Protein AF-A0A7C9AET0-F1 (afdb_monomer)

Foldseek 3Di:
DDLVPLVVLVVVVPPVVLVVLPPDPDPVSPVCSVPPVPDCVVVVVNVVLPQFFDNPQDCDPQAVSNVLSVLCGTPPPPDPVSVVVNVVVVVVVVVVVVVQVVCCVVVVQVPWDFGADPPPGTDTDGDPVSDDPDDDPVDPPDDDDDD

Mean predicted aligned error: 7.96 Å

InterPro domains:
  IPR007861 DNA mismatch repair protein MutS, clamp [PF05190] (77-142)
  IPR036187 DNA mismatch repair protein MutS, core domain superfamily [SSF48334] (18-143)

pLDDT: mean 85.9, std 15.87, range [36.84, 98.56]

Solvent-accessible surface area (backbone atoms only — not comparable to full-atom values): 9046 Å² total; per-residue (Å²): 131,67,79,65,57,63,63,48,57,63,66,63,68,53,67,66,54,53,66,68,39,70,77,44,84,49,68,69,50,39,49,48,34,58,69,55,58,69,36,61,64,59,57,54,52,51,51,57,46,61,74,42,38,39,85,86,49,59,94,48,87,54,58,60,58,30,50,50,34,58,74,54,29,50,41,88,85,77,44,69,66,59,52,53,51,49,49,53,52,52,55,52,51,52,50,54,54,50,50,52,53,50,47,22,61,81,66,65,29,83,72,57,39,77,54,60,42,93,90,73,45,70,47,84,45,68,58,69,91,66,57,77,80,78,79,63,85,88,64,70,90,82,74,89,78,87,129

Sequence (147 aa):
MSSSFLVSLRSCENFQKKRVMKDAKSFLLRNIYKSICQNDKYALIRQRILQVIDEDVVHARVPFIARTQQCFAVKAGIDGLLDVARRTFCDTSEAIHKLANKYREDFKLPNLKLPFNNRRGFYFSIPQKDIQGKLPSKFIQVVHRNF

Nearest PDB structures (foldseek):
  7ai6-assembly1_B  TM=5.753E-01  e=5.007E-03  Escherichia coli K-12
  1ng9-assembly1_A  TM=5.263E-01  e=3.410E-03  Escherichia coli
  1wb9-assembly1_A  TM=5.428E-01  e=8.357E-03  Escherichia coli
  7ai6-assembly1_A  TM=5.434E-01  e=7.839E-03  Escherichia coli K-12
  7ai7-assembly1_A  TM=5.561E-01  e=1.151E-02  Escherichia coli K-12

Organism: Opuntia streptacantha (NCBI:txid393608)

Secondary structure (DSSP, 8-state):
--THHHHHHHHTTTHHHHHHHTT---HHHHHHIIIIIT-THHHHHHHHHHHHB-TT----SSHHHHHHHHHTSBPTTS-HHHHHHHHHHHHHHHHHHHHHHHHHHHTT-TT-B--EETTTEE--B--GGG--SSPPTT--S------

Radius of gyration: 24.5 Å; Cα contacts (8 Å, |Δi|>4): 92; chains: 1; bounding box: 60×31×62 Å

Structure (mmCIF, N/CA/C/O backbone):
data_AF-A0A7C9AET0-F1
#
_entry.id   AF-A0A7C9AET0-F1
#
loop_
_atom_site.group_PDB
_atom_site.id
_atom_site.type_symbol
_atom_site.label_atom_id
_atom_site.label_alt_id
_atom_site.label_comp_id
_atom_site.label_asym_id
_atom_site.label_entity_id
_atom_site.label_seq_id
_atom_site.pdbx_PDB_ins_code
_atom_site.Cartn_x
_atom_site.Cartn_y
_atom_site.Cartn_z
_atom_site.occupancy
_atom_site.B_iso_or_equiv
_atom_site.auth_seq_id
_atom_site.auth_comp_id
_atom_site.auth_asym_id
_atom_site.auth_atom_id
_atom_site.pdbx_PDB_model_num
ATOM 1 N N . MET A 1 1 ? 13.431 -5.421 -2.360 1.00 45.94 1 MET A N 1
ATOM 2 C CA . MET A 1 1 ? 14.139 -4.396 -3.160 1.00 45.94 1 MET A CA 1
ATOM 3 C C . MET A 1 1 ? 14.501 -3.232 -2.251 1.00 45.94 1 MET A C 1
ATOM 5 O O . MET A 1 1 ? 13.617 -2.709 -1.587 1.00 45.94 1 MET A O 1
ATOM 9 N N . SER A 1 2 ? 15.786 -2.879 -2.148 1.00 36.84 2 SER A N 1
ATOM 10 C CA . SER A 1 2 ? 16.214 -1.726 -1.342 1.00 36.84 2 SER A CA 1
ATOM 11 C C . SER A 1 2 ? 15.622 -0.433 -1.911 1.00 36.84 2 SER A C 1
ATOM 13 O O . SER A 1 2 ? 15.597 -0.242 -3.126 1.00 36.84 2 SER A O 1
ATOM 15 N N . SER A 1 3 ? 15.175 0.459 -1.026 1.00 42.03 3 SER A N 1
ATOM 16 C CA . SER A 1 3 ? 14.581 1.763 -1.345 1.00 42.03 3 SER A CA 1
ATOM 17 C C . SER A 1 3 ? 15.468 2.668 -2.217 1.00 42.03 3 SER A C 1
ATOM 19 O O . SER A 1 3 ? 14.975 3.647 -2.775 1.00 42.03 3 SER A O 1
ATOM 21 N N . SER A 1 4 ? 16.755 2.349 -2.352 1.00 48.81 4 SER A N 1
ATOM 22 C CA . SER A 1 4 ? 17.704 3.060 -3.210 1.00 48.81 4 SER A CA 1
ATOM 23 C C . SER A 1 4 ? 17.491 2.794 -4.707 1.00 48.81 4 SER A C 1
ATOM 25 O O . SER A 1 4 ? 17.875 3.623 -5.526 1.00 48.81 4 SER A O 1
ATOM 27 N N . PHE A 1 5 ? 16.872 1.668 -5.088 1.00 48.47 5 PHE A N 1
ATOM 28 C CA . PHE A 1 5 ? 16.757 1.263 -6.498 1.00 48.47 5 PHE A CA 1
ATOM 29 C C . PHE A 1 5 ? 15.776 2.131 -7.304 1.00 48.47 5 PHE A C 1
ATOM 31 O O . PHE A 1 5 ? 16.086 2.514 -8.428 1.00 48.47 5 PHE A O 1
ATOM 38 N N . LEU A 1 6 ? 14.622 2.489 -6.729 1.00 44.75 6 LEU A N 1
ATOM 39 C CA . LEU A 1 6 ? 13.590 3.268 -7.433 1.00 44.75 6 LEU A CA 1
ATOM 40 C C . LEU A 1 6 ? 13.955 4.754 -7.559 1.00 44.75 6 LEU A C 1
ATOM 42 O O . LEU A 1 6 ? 13.779 5.348 -8.618 1.00 44.75 6 LEU A O 1
ATOM 46 N N . VAL A 1 7 ? 14.573 5.336 -6.525 1.00 48.66 7 VAL A N 1
ATOM 47 C CA . VAL A 1 7 ? 15.109 6.711 -6.583 1.00 48.66 7 VAL A CA 1
ATOM 48 C C . VAL A 1 7 ? 16.237 6.821 -7.620 1.00 48.66 7 VAL A C 1
ATOM 50 O O . VAL A 1 7 ? 16.358 7.834 -8.308 1.00 48.66 7 VAL A O 1
ATOM 53 N N . SER A 1 8 ? 17.042 5.765 -7.787 1.00 49.12 8 SER A N 1
ATOM 54 C CA . SER A 1 8 ? 18.141 5.748 -8.759 1.00 49.12 8 SER A CA 1
ATOM 55 C C . SER A 1 8 ? 17.655 5.737 -10.217 1.00 49.12 8 SER A C 1
ATOM 57 O O . SER A 1 8 ? 18.300 6.337 -11.076 1.00 49.12 8 SER A O 1
ATOM 59 N N . LEU A 1 9 ? 16.484 5.155 -10.499 1.00 47.03 9 LEU A N 1
ATOM 60 C CA . LEU A 1 9 ? 15.941 5.072 -11.860 1.00 47.03 9 LEU A CA 1
ATOM 61 C C . LEU A 1 9 ? 15.524 6.426 -12.439 1.00 47.03 9 LEU A C 1
ATOM 63 O O . LEU A 1 9 ? 15.770 6.674 -13.620 1.00 47.03 9 LEU A O 1
ATOM 67 N N . ARG A 1 10 ? 14.997 7.339 -11.613 1.00 48.66 10 ARG A N 1
ATOM 68 C CA . ARG A 1 10 ? 14.743 8.728 -12.038 1.00 48.66 10 ARG A CA 1
ATOM 69 C C . ARG A 1 10 ? 16.041 9.512 -12.257 1.00 48.66 10 ARG A C 1
ATOM 71 O O . ARG A 1 10 ? 16.131 10.316 -13.173 1.00 48.66 10 ARG A O 1
ATOM 78 N N . SER A 1 11 ? 17.117 9.212 -11.523 1.00 46.12 11 SER A N 1
ATOM 79 C CA . SER A 1 11 ? 18.437 9.822 -11.782 1.00 46.12 11 SER A CA 1
ATOM 80 C C . SER A 1 11 ? 19.033 9.450 -13.158 1.00 46.12 11 SER A C 1
ATOM 82 O O . SER A 1 11 ? 19.897 10.165 -13.682 1.00 46.12 11 SER A O 1
ATOM 84 N N . CYS A 1 12 ? 18.543 8.376 -13.791 1.00 44.31 12 CYS A N 1
ATOM 85 C CA . CYS A 1 12 ? 18.862 8.017 -15.176 1.00 44.31 12 CYS A CA 1
ATOM 86 C C . CYS A 1 12 ? 18.122 8.856 -16.238 1.00 44.31 12 CYS A C 1
ATOM 88 O O . CYS A 1 12 ? 18.388 8.666 -17.425 1.00 44.31 12 CYS A O 1
ATOM 90 N N . GLU A 1 13 ? 17.274 9.824 -15.869 1.00 48.44 13 GLU A N 1
ATOM 91 C CA . GLU A 1 13 ? 16.668 10.798 -16.803 1.00 48.44 13 GLU A CA 1
ATOM 92 C C . GLU A 1 13 ? 17.689 11.743 -17.464 1.00 48.44 13 GLU A C 1
ATOM 94 O O . GLU A 1 13 ? 17.359 12.520 -18.358 1.00 48.44 13 GLU A O 1
ATOM 99 N N . ASN A 1 14 ? 18.973 11.624 -17.124 1.00 47.84 14 ASN A N 1
ATOM 1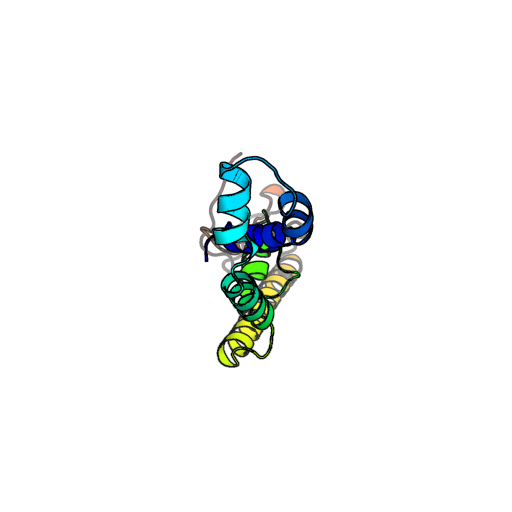00 C CA . ASN A 1 14 ? 20.063 12.399 -17.708 1.00 47.84 14 ASN A CA 1
ATOM 101 C C . ASN A 1 14 ? 20.443 11.979 -19.146 1.00 47.84 14 ASN A C 1
ATOM 103 O O . ASN A 1 14 ? 21.625 11.906 -19.490 1.00 47.84 14 ASN A O 1
ATOM 107 N N . PHE A 1 15 ? 19.470 11.784 -20.039 1.00 49.25 15 PHE A N 1
ATOM 108 C CA . PHE A 1 15 ? 19.726 11.713 -21.484 1.00 49.25 15 PHE A CA 1
ATOM 109 C C . PHE A 1 15 ? 20.291 13.044 -22.028 1.00 49.25 15 PHE A C 1
ATOM 111 O O . PHE A 1 15 ? 20.940 13.067 -23.074 1.00 49.25 15 PHE A O 1
ATOM 118 N N . GLN A 1 16 ? 20.164 14.143 -21.269 1.00 47.78 16 GLN A N 1
ATOM 119 C CA . GLN A 1 16 ? 20.879 15.398 -21.524 1.00 47.78 16 GLN A CA 1
ATOM 120 C C . GLN A 1 16 ? 22.412 15.286 -21.357 1.00 47.78 16 GLN A C 1
ATOM 122 O O . GLN A 1 16 ? 23.137 15.988 -22.062 1.00 47.78 16 GLN A O 1
ATOM 127 N N . LYS A 1 17 ? 22.950 14.363 -20.537 1.00 54.44 17 LYS A N 1
ATOM 128 C CA . LYS A 1 17 ? 24.416 14.199 -20.368 1.00 54.44 17 LYS A CA 1
ATOM 129 C C . LYS A 1 17 ? 25.115 13.621 -21.604 1.00 54.44 17 LYS A C 1
ATOM 131 O O . LYS A 1 17 ? 26.273 13.950 -21.848 1.00 54.44 17 LYS A O 1
ATOM 136 N N . LYS A 1 18 ? 24.411 12.817 -22.416 1.00 59.34 18 LYS A N 1
ATOM 137 C CA . LYS A 1 18 ? 24.929 12.244 -23.675 1.00 59.34 18 LYS A CA 1
ATOM 138 C C . LYS A 1 18 ? 25.385 13.331 -24.650 1.00 59.34 18 LYS A C 1
ATOM 140 O O . LYS A 1 18 ? 26.445 13.214 -25.252 1.00 59.34 18 LYS A O 1
ATOM 145 N N . ARG A 1 19 ? 24.583 14.389 -24.803 1.00 63.59 19 ARG A N 1
ATOM 146 C CA . ARG A 1 19 ? 24.854 15.478 -25.752 1.00 63.59 19 ARG A CA 1
ATOM 147 C C . ARG A 1 19 ? 26.017 16.360 -25.306 1.00 63.59 19 ARG A C 1
ATOM 149 O O . ARG A 1 19 ? 26.864 16.679 -26.126 1.00 63.59 19 ARG A O 1
ATOM 156 N N . VAL A 1 20 ? 26.097 16.679 -24.013 1.00 70.38 20 VAL A N 1
ATOM 157 C CA . VAL A 1 20 ? 27.131 17.576 -23.464 1.00 70.38 20 VAL A CA 1
ATOM 158 C C . VAL A 1 20 ? 28.533 16.957 -23.528 1.00 70.38 20 VAL A C 1
ATOM 160 O O . VAL A 1 20 ? 29.510 17.666 -23.738 1.00 70.38 20 VAL A O 1
ATOM 163 N N . MET A 1 21 ? 28.656 15.633 -23.379 1.00 71.38 21 MET A N 1
ATOM 164 C CA . MET A 1 21 ? 29.965 14.962 -23.369 1.00 71.38 21 MET A CA 1
ATOM 165 C C . MET A 1 21 ? 30.483 14.543 -24.751 1.00 71.38 21 MET A C 1
ATOM 167 O O . MET A 1 21 ? 31.636 14.125 -24.854 1.00 71.38 21 MET A O 1
ATOM 171 N N . LYS A 1 22 ? 29.670 14.657 -25.809 1.00 76.69 22 LYS A N 1
ATOM 172 C CA . LYS A 1 22 ? 30.045 14.226 -27.166 1.00 76.69 22 LYS A CA 1
ATOM 173 C C . LYS A 1 22 ? 31.250 15.002 -27.712 1.00 76.69 22 LYS A C 1
ATOM 175 O O . LYS A 1 22 ? 32.122 14.399 -28.333 1.00 76.69 22 LYS A O 1
ATOM 180 N N . ASP A 1 23 ? 31.323 16.296 -27.405 1.00 82.25 23 ASP A N 1
ATOM 181 C CA . ASP A 1 23 ? 32.351 17.212 -27.920 1.00 82.25 23 ASP A CA 1
ATOM 182 C C . ASP A 1 23 ? 33.476 17.483 -26.901 1.00 82.25 23 ASP A C 1
ATOM 184 O O . ASP A 1 23 ? 34.305 18.380 -27.075 1.00 82.25 23 ASP A O 1
ATOM 188 N N . ALA A 1 24 ? 33.529 16.706 -25.814 1.00 85.56 24 ALA A N 1
ATOM 189 C CA . ALA A 1 24 ? 34.557 16.861 -24.796 1.00 85.56 24 ALA A CA 1
ATOM 190 C C . ALA A 1 24 ? 35.951 16.543 -25.371 1.00 85.56 24 ALA A C 1
ATOM 192 O O . ALA A 1 24 ? 36.179 15.486 -25.959 1.00 85.56 24 ALA A O 1
ATOM 193 N N . LYS A 1 25 ? 36.918 17.442 -25.149 1.00 85.94 25 LYS A N 1
ATOM 194 C CA . LYS A 1 25 ? 38.313 17.259 -25.597 1.00 85.94 25 LYS A CA 1
ATOM 195 C C . LYS A 1 25 ? 39.153 16.412 -24.635 1.00 85.94 25 LYS A C 1
ATOM 197 O O . LYS A 1 25 ? 40.158 15.836 -25.042 1.00 85.94 25 LYS A O 1
ATOM 202 N N . SER A 1 26 ? 38.732 16.306 -23.372 1.00 92.19 26 SER A N 1
ATOM 203 C CA . SER A 1 26 ? 39.413 15.500 -22.353 1.00 92.19 26 SER A CA 1
ATOM 204 C C . SER A 1 26 ? 39.388 14.013 -22.711 1.00 92.19 26 SER A C 1
ATOM 206 O O . SER A 1 26 ? 38.328 13.445 -22.983 1.00 92.19 26 SER A O 1
ATOM 208 N N . PHE A 1 27 ? 40.556 13.371 -22.654 1.00 90.38 27 PHE A N 1
ATOM 209 C CA . PHE A 1 27 ? 40.711 11.934 -22.889 1.00 90.38 27 PHE A CA 1
ATOM 210 C C . PHE A 1 27 ? 39.801 11.098 -21.978 1.00 90.38 27 PHE A C 1
ATOM 212 O O . PHE A 1 27 ? 39.109 10.195 -22.449 1.00 90.38 27 PHE A O 1
ATOM 219 N N . LEU A 1 28 ? 39.742 11.445 -20.688 1.00 90.94 28 LEU A N 1
ATOM 220 C CA . LEU A 1 28 ? 38.912 10.747 -19.708 1.00 90.94 28 LEU A CA 1
ATOM 221 C C . LEU A 1 28 ? 37.423 10.820 -20.074 1.00 90.94 28 LEU A C 1
ATOM 223 O O . LEU A 1 28 ? 36.748 9.794 -20.127 1.00 90.94 28 LEU A O 1
ATOM 227 N N . LEU A 1 29 ? 36.918 12.018 -20.386 1.00 88.12 29 LEU A N 1
ATOM 228 C CA . LEU A 1 29 ? 35.503 12.217 -20.718 1.00 88.12 29 LEU A CA 1
ATOM 229 C C . LEU A 1 29 ? 35.114 11.540 -22.037 1.00 88.12 29 LEU A C 1
ATOM 231 O O . LEU A 1 29 ? 34.033 10.961 -22.125 1.00 88.12 29 LEU A O 1
ATOM 235 N N . ARG A 1 30 ? 36.004 11.531 -23.039 1.00 88.00 30 ARG A N 1
ATOM 236 C CA . ARG A 1 30 ? 35.782 10.789 -24.293 1.00 88.00 30 ARG A CA 1
ATOM 237 C C . ARG A 1 30 ? 35.658 9.289 -24.055 1.00 88.00 30 ARG A C 1
ATOM 239 O O . ARG A 1 30 ? 34.799 8.651 -24.662 1.00 88.00 30 ARG A O 1
ATOM 246 N N . ASN A 1 31 ? 36.495 8.728 -23.184 1.00 87.88 31 ASN A N 1
ATOM 247 C CA . ASN A 1 31 ? 36.418 7.310 -22.843 1.00 87.88 31 ASN A CA 1
ATOM 248 C C . ASN A 1 31 ? 35.127 6.981 -22.094 1.00 87.88 31 ASN A C 1
ATOM 250 O O . ASN A 1 31 ? 34.460 6.022 -22.468 1.00 87.88 31 ASN A O 1
ATOM 254 N N . ILE A 1 32 ? 34.724 7.807 -21.123 1.00 87.44 32 ILE A N 1
ATOM 255 C CA . ILE A 1 32 ? 33.436 7.668 -20.421 1.00 87.44 32 ILE A CA 1
ATOM 256 C C . ILE A 1 32 ? 32.261 7.742 -21.408 1.00 87.44 32 ILE A C 1
ATOM 258 O O . ILE A 1 32 ? 31.344 6.923 -21.348 1.00 87.44 32 ILE A O 1
ATOM 262 N N . TYR A 1 33 ? 32.291 8.686 -22.352 1.00 85.44 33 TYR A N 1
ATOM 263 C CA . TYR A 1 33 ? 31.253 8.808 -23.372 1.00 85.44 33 TYR A CA 1
ATOM 264 C C . TYR A 1 33 ? 31.158 7.549 -24.248 1.00 85.44 33 TYR A C 1
ATOM 266 O O . TYR A 1 33 ? 30.062 7.031 -24.461 1.00 85.44 33 TYR A O 1
ATOM 274 N N . LYS A 1 34 ? 32.291 7.016 -24.719 1.00 84.38 34 LYS A N 1
ATOM 275 C CA . LYS A 1 34 ? 32.315 5.804 -25.550 1.00 84.38 34 LYS A CA 1
ATOM 276 C C . LYS A 1 34 ? 31.885 4.549 -24.788 1.00 84.38 34 LYS A C 1
ATOM 278 O O . LYS A 1 34 ? 31.126 3.751 -25.327 1.00 84.38 34 LYS A O 1
ATOM 283 N N . SER A 1 35 ? 32.357 4.359 -23.555 1.00 84.50 35 SER A N 1
ATOM 284 C CA . SER A 1 35 ? 32.114 3.122 -22.799 1.00 84.50 35 SER A CA 1
ATOM 285 C C . SER A 1 35 ? 30.749 3.088 -22.106 1.00 84.50 35 SER A C 1
ATOM 287 O O . SER A 1 35 ? 30.140 2.021 -22.009 1.00 84.50 35 SER A O 1
ATOM 289 N N . ILE A 1 36 ? 30.250 4.241 -21.646 1.00 84.12 36 ILE A N 1
ATOM 290 C CA . ILE A 1 36 ? 29.000 4.339 -20.883 1.00 84.12 36 ILE A CA 1
ATOM 291 C C . ILE A 1 36 ? 27.899 4.962 -21.729 1.00 84.12 36 ILE A C 1
ATOM 293 O O . ILE A 1 36 ? 26.852 4.351 -21.927 1.00 84.12 36 ILE A O 1
ATOM 297 N N . CYS A 1 37 ? 28.111 6.178 -22.238 1.00 82.50 37 CYS A N 1
ATOM 298 C CA . CYS A 1 37 ? 27.040 6.897 -22.916 1.00 82.50 37 CYS A CA 1
ATOM 299 C C . CYS A 1 37 ? 26.631 6.181 -24.211 1.00 82.50 37 CYS A C 1
ATOM 301 O O . CYS A 1 37 ? 25.457 5.885 -24.377 1.00 82.50 37 CYS A O 1
ATOM 303 N N . GLN A 1 38 ? 27.548 5.826 -25.108 1.00 82.81 38 GLN A N 1
ATOM 304 C CA . GLN A 1 38 ? 27.202 5.168 -26.380 1.00 82.81 38 GLN A CA 1
ATOM 305 C C . GLN A 1 38 ? 26.742 3.707 -26.249 1.00 82.81 38 GLN A C 1
ATOM 307 O O . GLN A 1 38 ? 26.436 3.073 -27.251 1.00 82.81 38 GLN A O 1
ATOM 312 N N . ASN A 1 39 ? 26.671 3.162 -25.037 1.00 84.44 39 ASN A N 1
ATOM 313 C CA . ASN A 1 39 ? 26.275 1.781 -24.829 1.00 84.44 39 ASN A CA 1
ATOM 314 C C . ASN A 1 39 ? 24.743 1.640 -24.798 1.00 84.44 39 ASN A C 1
ATOM 316 O O . ASN A 1 39 ? 24.079 2.005 -23.823 1.00 84.44 39 ASN A O 1
ATOM 320 N N . ASP A 1 40 ? 24.181 1.060 -25.857 1.00 85.25 40 ASP A N 1
ATOM 321 C CA . ASP A 1 40 ? 22.733 0.877 -26.017 1.00 85.25 40 ASP A CA 1
ATOM 322 C C . ASP A 1 40 ? 22.119 -0.104 -25.008 1.00 85.25 40 ASP A C 1
ATOM 324 O O . ASP A 1 40 ? 20.911 -0.067 -24.759 1.00 85.25 40 ASP A O 1
ATOM 328 N N . LYS A 1 41 ? 22.939 -0.924 -24.333 1.00 86.69 41 LYS A N 1
ATOM 329 C CA . LYS A 1 41 ? 22.459 -1.837 -23.284 1.00 86.69 41 LYS A CA 1
ATOM 330 C C . LYS A 1 41 ? 21.744 -1.082 -22.165 1.00 86.69 41 LYS A C 1
ATOM 332 O O . LYS A 1 41 ? 20.757 -1.585 -21.641 1.00 86.69 41 LYS A O 1
ATOM 337 N N . TYR A 1 42 ? 22.179 0.133 -21.824 1.00 83.56 42 TYR A N 1
ATOM 338 C CA . TYR A 1 42 ? 21.512 0.936 -20.794 1.00 83.56 42 TYR A CA 1
ATOM 339 C C . TYR A 1 42 ? 20.122 1.411 -21.223 1.00 83.56 42 TYR A C 1
ATOM 341 O O . TYR A 1 42 ? 19.215 1.458 -20.392 1.00 83.56 42 TYR A O 1
ATOM 349 N N . ALA A 1 43 ? 19.929 1.717 -22.510 1.00 83.69 43 ALA A N 1
ATOM 350 C CA . ALA A 1 43 ? 18.612 2.057 -23.040 1.00 83.69 43 ALA A CA 1
ATOM 351 C C . ALA A 1 43 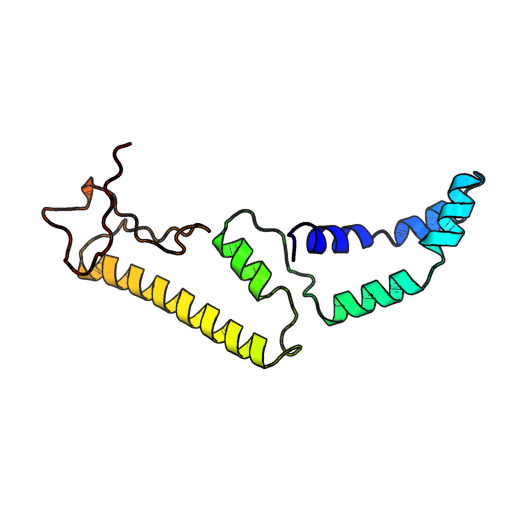? 17.668 0.847 -22.968 1.00 83.69 43 ALA A C 1
ATOM 353 O O . ALA A 1 43 ? 16.542 0.980 -22.491 1.00 83.69 43 ALA A O 1
ATOM 354 N N . LEU A 1 44 ? 18.157 -0.342 -23.337 1.00 88.88 44 LEU A N 1
ATOM 355 C CA . LEU A 1 44 ? 17.389 -1.585 -23.247 1.00 88.88 44 LEU A CA 1
ATOM 356 C C . LEU A 1 44 ? 17.043 -1.957 -21.795 1.00 88.88 44 LEU A C 1
ATOM 358 O O . LEU A 1 44 ? 15.906 -2.325 -21.507 1.00 88.88 44 LEU A O 1
ATOM 362 N N . ILE A 1 45 ? 18.000 -1.834 -20.868 1.00 88.25 45 ILE A N 1
ATOM 363 C CA . ILE A 1 45 ? 17.766 -2.059 -19.433 1.00 88.25 45 ILE A CA 1
ATOM 364 C C . ILE A 1 45 ? 16.695 -1.093 -18.922 1.00 88.25 45 ILE A C 1
ATOM 366 O O . ILE A 1 45 ? 15.746 -1.527 -18.274 1.00 88.25 45 ILE A O 1
ATOM 370 N N . ARG A 1 46 ? 16.798 0.201 -19.258 1.00 85.25 46 ARG A N 1
ATOM 371 C CA . ARG A 1 46 ? 15.793 1.202 -18.880 1.00 85.25 46 ARG A CA 1
ATOM 372 C C . ARG A 1 46 ? 14.413 0.832 -19.415 1.00 85.25 46 ARG A C 1
ATOM 374 O O . ARG A 1 46 ? 13.453 0.866 -18.656 1.00 85.25 46 ARG A O 1
ATOM 381 N N . GLN A 1 47 ? 14.314 0.457 -20.688 1.00 89.50 47 GLN A N 1
ATOM 382 C CA . GLN A 1 47 ? 13.047 0.064 -21.300 1.00 89.50 47 GLN A CA 1
ATOM 383 C C . GLN A 1 47 ? 12.414 -1.131 -20.577 1.00 89.50 47 GLN A C 1
ATOM 385 O O . GLN A 1 47 ? 11.237 -1.072 -20.237 1.00 89.50 47 GLN A O 1
ATOM 390 N N . ARG A 1 48 ? 13.192 -2.179 -20.279 1.00 91.88 48 ARG A N 1
ATOM 391 C CA . ARG A 1 48 ? 12.699 -3.347 -19.527 1.00 91.88 48 ARG A CA 1
ATOM 392 C C . ARG A 1 48 ? 12.205 -2.975 -18.135 1.00 91.88 48 ARG A C 1
ATOM 394 O O . ARG A 1 48 ? 11.196 -3.499 -17.682 1.00 91.88 48 ARG A O 1
ATOM 401 N N . ILE A 1 49 ? 12.900 -2.062 -17.462 1.00 90.12 49 ILE A N 1
ATOM 402 C CA . ILE A 1 49 ? 12.478 -1.592 -16.144 1.00 90.12 49 ILE A CA 1
ATOM 403 C C . ILE A 1 49 ? 11.165 -0.814 -16.246 1.00 90.12 49 ILE A C 1
ATOM 405 O O . ILE A 1 49 ? 10.252 -1.109 -15.489 1.00 90.12 49 ILE A O 1
ATOM 409 N N . LEU A 1 50 ? 11.026 0.106 -17.204 1.00 89.75 50 LEU A N 1
ATOM 410 C CA . LEU A 1 50 ? 9.796 0.889 -17.391 1.00 89.75 50 LEU A CA 1
ATOM 411 C C . LEU A 1 50 ? 8.597 0.055 -17.849 1.00 89.75 50 LEU A C 1
ATOM 413 O O . LEU A 1 50 ? 7.456 0.457 -17.644 1.00 89.75 50 LEU A O 1
ATOM 417 N N . GLN A 1 51 ? 8.823 -1.103 -18.465 1.00 93.50 51 GLN A N 1
ATOM 418 C CA . GLN A 1 51 ? 7.744 -2.040 -18.784 1.00 93.50 51 GLN A CA 1
ATOM 419 C C . GLN A 1 51 ? 7.135 -2.674 -17.529 1.00 93.50 51 GLN A C 1
ATOM 421 O O . GLN A 1 51 ? 5.960 -3.018 -17.542 1.00 93.50 51 GLN A O 1
ATOM 426 N N . VAL A 1 52 ? 7.915 -2.817 -16.453 1.00 95.25 52 VAL A N 1
ATOM 427 C CA . VAL A 1 52 ? 7.515 -3.568 -15.255 1.00 95.25 52 VAL A CA 1
ATOM 428 C C . VAL A 1 52 ? 7.252 -2.659 -14.060 1.00 95.25 52 VAL A C 1
ATOM 430 O O . VAL A 1 52 ? 6.316 -2.901 -13.313 1.00 95.25 52 VAL A O 1
ATOM 433 N N . ILE A 1 53 ? 8.069 -1.633 -13.849 1.00 92.38 53 ILE A N 1
ATOM 434 C CA . ILE A 1 53 ? 8.025 -0.758 -12.677 1.00 92.38 53 ILE A CA 1
ATOM 435 C C . ILE A 1 53 ? 7.165 0.464 -12.969 1.00 92.38 53 ILE A C 1
ATOM 437 O O . ILE A 1 53 ? 7.312 1.094 -14.016 1.00 92.38 53 ILE A O 1
ATOM 441 N N . ASP A 1 54 ? 6.282 0.791 -12.032 1.00 90.56 54 ASP A N 1
ATOM 442 C CA . ASP A 1 54 ? 5.451 1.984 -12.089 1.00 90.56 54 ASP A CA 1
ATOM 443 C C . ASP A 1 54 ? 6.298 3.234 -11.798 1.00 90.56 54 ASP A C 1
ATOM 445 O O . ASP A 1 54 ? 7.100 3.284 -10.861 1.00 90.56 54 ASP A O 1
ATOM 449 N N . GLU A 1 55 ? 6.165 4.227 -12.671 1.00 85.56 55 GLU A N 1
ATOM 450 C CA . GLU A 1 55 ? 6.974 5.442 -12.662 1.00 85.56 55 GLU A CA 1
ATOM 451 C C . GLU A 1 55 ? 6.567 6.376 -11.524 1.00 85.56 55 GLU A C 1
ATOM 453 O O . GLU A 1 55 ? 7.419 7.102 -11.008 1.00 85.56 55 GLU A O 1
ATOM 458 N N . ASP A 1 56 ? 5.315 6.308 -11.071 1.00 85.25 56 ASP A N 1
ATOM 459 C CA . ASP A 1 56 ? 4.760 7.159 -10.018 1.00 85.25 56 ASP A CA 1
ATOM 460 C C . ASP A 1 56 ? 5.115 6.677 -8.609 1.00 85.25 56 ASP A C 1
ATOM 462 O O . ASP A 1 56 ? 4.818 7.343 -7.612 1.00 85.25 56 ASP A O 1
ATOM 466 N N . VAL A 1 57 ? 5.820 5.549 -8.505 1.00 86.06 57 VAL A N 1
ATOM 467 C CA . VAL A 1 57 ? 6.241 5.003 -7.221 1.00 86.06 57 VAL A CA 1
ATOM 468 C C . VAL A 1 57 ? 7.352 5.862 -6.634 1.00 86.06 57 VAL A C 1
ATOM 470 O O . VAL A 1 57 ? 8.450 5.989 -7.182 1.00 86.06 57 VAL A O 1
ATOM 473 N N . VAL A 1 58 ? 7.080 6.432 -5.463 1.00 84.62 58 VAL A N 1
ATOM 474 C CA . VAL A 1 58 ? 7.989 7.346 -4.768 1.00 84.62 58 VAL A CA 1
ATOM 475 C C . VAL A 1 58 ? 8.439 6.782 -3.431 1.00 84.62 58 VAL A C 1
ATOM 477 O O . VAL A 1 58 ? 7.732 6.037 -2.748 1.00 84.62 58 VAL A O 1
ATOM 480 N N . HIS A 1 59 ? 9.639 7.182 -3.012 1.00 83.75 59 HIS A N 1
ATOM 481 C CA . HIS A 1 59 ? 10.093 6.896 -1.661 1.00 83.75 59 HIS A CA 1
ATOM 482 C C . HIS A 1 59 ? 9.220 7.642 -0.646 1.00 83.75 59 HIS A C 1
ATOM 484 O O . HIS A 1 59 ? 9.201 8.872 -0.608 1.00 83.75 59 HIS A O 1
ATOM 490 N N . ALA A 1 60 ? 8.545 6.891 0.221 1.00 88.56 60 ALA A N 1
ATOM 491 C CA . ALA A 1 60 ? 7.782 7.440 1.328 1.00 88.56 60 ALA A CA 1
ATOM 492 C C . ALA A 1 60 ? 8.495 7.193 2.662 1.00 88.56 60 ALA A C 1
ATOM 494 O O . ALA A 1 60 ? 8.981 6.097 2.937 1.00 88.56 60 ALA A O 1
ATOM 495 N N . ARG A 1 61 ? 8.511 8.217 3.522 1.00 89.00 61 ARG A N 1
ATOM 496 C CA . ARG A 1 61 ? 9.055 8.116 4.888 1.00 89.00 61 ARG A CA 1
ATOM 497 C C . ARG A 1 61 ? 8.060 7.509 5.875 1.00 89.00 61 ARG A C 1
ATOM 499 O O . ARG A 1 61 ? 8.462 6.875 6.846 1.00 89.00 61 ARG A O 1
ATOM 506 N N . VAL A 1 62 ? 6.761 7.707 5.640 1.00 93.38 62 VAL A N 1
ATOM 507 C CA . VAL A 1 62 ? 5.704 7.157 6.497 1.00 93.38 62 VAL A CA 1
ATOM 508 C C . VAL A 1 62 ? 5.633 5.640 6.275 1.00 93.38 62 VAL A C 1
ATOM 510 O O . VAL A 1 62 ? 5.393 5.227 5.141 1.00 93.38 62 VAL A O 1
ATOM 513 N N . PRO A 1 63 ? 5.802 4.793 7.311 1.00 94.25 63 PRO A N 1
ATOM 514 C CA . PRO A 1 63 ? 6.037 3.361 7.110 1.00 94.25 63 PRO A CA 1
ATOM 515 C C . PRO A 1 63 ? 4.922 2.611 6.369 1.00 94.25 63 PRO A C 1
ATOM 517 O O . PRO A 1 63 ? 5.218 1.744 5.550 1.00 94.25 63 PRO A O 1
ATOM 520 N N . PHE A 1 64 ? 3.650 2.942 6.623 1.00 95.31 64 PHE A N 1
ATOM 521 C CA . PHE A 1 64 ? 2.540 2.311 5.902 1.00 95.31 64 PHE A CA 1
ATOM 522 C C . PHE A 1 64 ? 2.501 2.749 4.435 1.00 95.31 64 PHE A C 1
ATOM 524 O O . PHE A 1 64 ? 2.416 1.901 3.557 1.00 95.31 64 PHE A O 1
ATOM 531 N N . ILE A 1 65 ? 2.684 4.047 4.160 1.00 93.94 65 ILE A N 1
ATOM 532 C CA . ILE A 1 65 ? 2.759 4.567 2.785 1.00 93.94 65 ILE A CA 1
ATOM 533 C C . ILE A 1 65 ? 3.931 3.921 2.042 1.00 93.94 65 ILE A C 1
ATOM 535 O O . ILE A 1 65 ? 3.768 3.497 0.906 1.00 93.94 65 ILE A O 1
ATOM 539 N N . ALA A 1 66 ? 5.090 3.770 2.688 1.00 92.19 66 ALA A N 1
ATOM 540 C CA . ALA A 1 66 ? 6.239 3.077 2.109 1.00 92.19 66 ALA A CA 1
ATOM 541 C C . ALA A 1 66 ? 5.908 1.627 1.730 1.00 92.19 66 ALA A C 1
ATOM 543 O O . ALA A 1 66 ? 6.326 1.153 0.676 1.00 92.19 66 ALA A O 1
ATOM 544 N N . ARG A 1 67 ? 5.126 0.932 2.563 1.00 92.81 67 ARG A N 1
ATOM 545 C CA . ARG A 1 67 ? 4.667 -0.431 2.282 1.00 92.81 67 ARG A CA 1
ATOM 546 C C . ARG A 1 67 ? 3.680 -0.478 1.121 1.00 92.81 67 ARG A C 1
ATOM 548 O O . ARG A 1 67 ? 3.810 -1.349 0.267 1.00 92.81 67 ARG A O 1
ATOM 555 N N . THR A 1 68 ? 2.751 0.472 1.053 1.00 94.38 68 THR A N 1
ATOM 556 C CA . THR A 1 68 ? 1.832 0.612 -0.081 1.00 94.38 68 THR A CA 1
ATOM 557 C C . THR A 1 68 ? 2.609 0.870 -1.372 1.00 94.38 68 THR A C 1
ATOM 559 O O . THR A 1 68 ? 2.460 0.122 -2.328 1.00 94.38 68 THR A O 1
ATOM 562 N N . GLN A 1 69 ? 3.531 1.836 -1.377 1.00 93.50 69 GLN A N 1
ATOM 563 C CA . GLN A 1 69 ? 4.397 2.137 -2.524 1.00 93.50 69 GLN A CA 1
ATOM 564 C C . GLN A 1 69 ? 5.178 0.900 -2.998 1.00 93.50 69 GLN A C 1
ATOM 566 O O . GLN A 1 69 ? 5.275 0.642 -4.191 1.00 93.50 69 GLN A O 1
ATOM 571 N N . GLN A 1 70 ? 5.675 0.072 -2.074 1.00 91.50 70 GLN A N 1
ATOM 572 C CA . GLN A 1 70 ? 6.335 -1.192 -2.418 1.00 91.50 70 GLN A CA 1
ATOM 573 C C . GLN A 1 70 ? 5.377 -2.235 -3.011 1.00 91.50 70 GLN A C 1
ATOM 575 O O . GLN A 1 70 ? 5.738 -2.914 -3.970 1.00 91.50 70 GLN A O 1
ATOM 580 N N . CYS A 1 71 ? 4.166 -2.373 -2.464 1.00 93.75 71 CYS A N 1
ATOM 581 C CA . CYS A 1 71 ? 3.156 -3.321 -2.948 1.00 93.75 71 CYS A CA 1
ATOM 582 C C . CYS A 1 71 ? 2.714 -3.001 -4.388 1.00 93.75 71 CYS A C 1
ATOM 584 O O . CYS A 1 71 ? 2.512 -3.899 -5.211 1.00 93.75 71 CYS A O 1
ATOM 586 N N . PHE A 1 72 ? 2.652 -1.713 -4.719 1.00 94.88 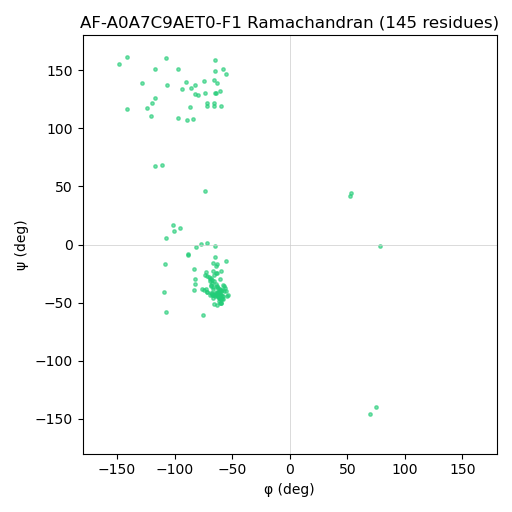72 PHE A N 1
ATOM 587 C CA . PHE A 1 72 ? 2.255 -1.200 -6.030 1.00 94.88 72 PHE A CA 1
ATOM 588 C C . PHE A 1 72 ? 3.449 -0.777 -6.903 1.00 94.88 72 PHE A C 1
ATOM 590 O O . PHE A 1 72 ? 3.267 -0.101 -7.904 1.00 94.88 72 PHE A O 1
ATOM 597 N N . ALA A 1 73 ? 4.671 -1.215 -6.565 1.00 94.50 73 ALA A N 1
ATOM 598 C CA . ALA A 1 73 ? 5.877 -0.839 -7.308 1.00 94.50 73 ALA A CA 1
ATOM 599 C C . ALA A 1 73 ? 5.917 -1.388 -8.744 1.00 94.50 73 ALA A C 1
ATOM 601 O O . ALA A 1 73 ? 6.515 -0.790 -9.633 1.00 94.50 73 ALA A O 1
ATOM 602 N N . VAL A 1 74 ? 5.320 -2.561 -8.953 1.00 94.88 74 VAL A N 1
ATOM 603 C CA . VAL A 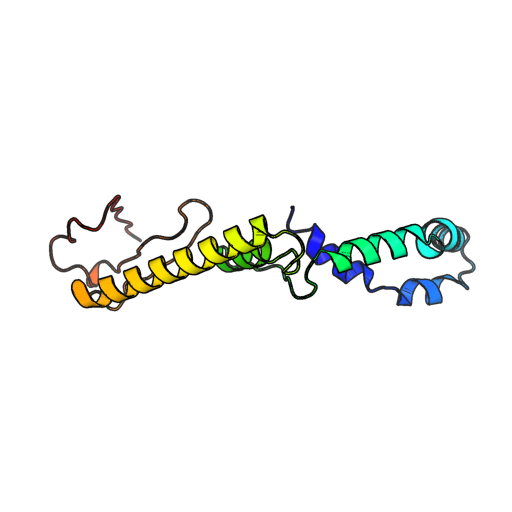1 74 ? 5.173 -3.191 -10.271 1.00 94.88 74 VAL A CA 1
ATOM 604 C C . VAL A 1 74 ? 3.856 -2.720 -10.896 1.00 94.88 74 VAL A C 1
ATOM 606 O O . VAL A 1 74 ? 2.849 -2.658 -10.196 1.00 94.88 74 VAL A O 1
ATOM 609 N N . LYS A 1 75 ? 3.820 -2.432 -12.196 1.00 95.25 75 LYS A N 1
ATOM 610 C CA . LYS A 1 75 ? 2.591 -2.057 -12.910 1.00 95.25 75 LYS A CA 1
ATOM 611 C C . LYS A 1 75 ? 1.519 -3.155 -12.782 1.00 95.25 75 LYS A C 1
ATOM 613 O O . LYS A 1 75 ? 1.831 -4.335 -12.595 1.00 95.25 75 LYS A O 1
ATOM 618 N N . ALA A 1 76 ? 0.247 -2.770 -12.833 1.00 95.56 76 ALA A N 1
ATOM 619 C CA . ALA A 1 76 ? -0.867 -3.722 -12.819 1.00 95.56 76 ALA A CA 1
ATOM 620 C C . ALA A 1 76 ? -0.859 -4.600 -14.085 1.00 95.56 76 ALA A C 1
ATOM 622 O O . ALA A 1 76 ? -0.421 -4.155 -15.146 1.00 95.56 76 ALA A O 1
ATOM 623 N N . GLY A 1 77 ? -1.335 -5.841 -13.981 1.00 96.31 77 GLY A N 1
ATOM 624 C CA . GLY A 1 77 ? -1.432 -6.776 -15.104 1.00 96.31 77 GLY A CA 1
ATOM 625 C C . GLY A 1 77 ? -0.120 -7.458 -15.500 1.00 96.31 77 GLY A C 1
ATOM 626 O O . GLY A 1 77 ? -0.126 -8.285 -16.407 1.00 96.31 77 GLY A O 1
ATOM 627 N N . ILE A 1 78 ? 0.997 -7.148 -14.832 1.00 96.88 78 ILE A N 1
ATOM 628 C CA . ILE A 1 78 ? 2.285 -7.824 -15.064 1.00 96.88 78 ILE A CA 1
ATOM 629 C C . ILE A 1 78 ? 2.290 -9.235 -14.466 1.00 96.88 78 ILE A C 1
ATOM 631 O O . ILE A 1 78 ? 2.833 -10.156 -15.071 1.00 96.88 78 ILE A O 1
ATOM 635 N N . ASP A 1 79 ? 1.690 -9.406 -13.288 1.00 96.50 79 ASP A N 1
ATOM 636 C CA . ASP A 1 79 ? 1.589 -10.692 -12.602 1.00 96.50 79 ASP A CA 1
ATOM 637 C C . ASP A 1 79 ? 0.214 -10.812 -11.931 1.00 96.50 79 ASP A C 1
ATOM 639 O O . ASP A 1 79 ? -0.134 -10.041 -11.034 1.00 96.50 79 ASP A O 1
ATOM 643 N N . GLY A 1 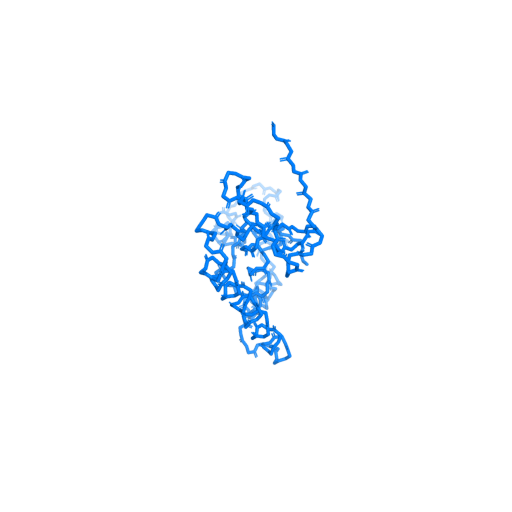80 ? -0.582 -11.786 -12.378 1.00 97.50 80 GLY A N 1
ATOM 644 C CA . GLY A 1 80 ? -1.955 -11.958 -11.901 1.00 97.50 80 GLY A CA 1
ATOM 645 C C . GLY A 1 80 ? -2.050 -12.386 -10.434 1.00 97.50 80 GLY A C 1
ATOM 646 O O . GLY A 1 80 ? -2.996 -12.001 -9.749 1.00 97.50 80 GLY A O 1
ATOM 647 N N . LEU A 1 81 ? -1.072 -13.136 -9.913 1.00 97.94 81 LEU A N 1
ATOM 648 C CA . LEU A 1 81 ? -1.054 -13.529 -8.500 1.00 97.94 81 LEU A CA 1
ATOM 649 C C . LEU A 1 81 ? -0.714 -12.332 -7.609 1.00 97.94 81 LEU A C 1
ATOM 651 O O . LEU A 1 81 ? -1.318 -12.161 -6.548 1.00 97.94 81 LEU A O 1
ATOM 655 N N . LEU A 1 82 ? 0.205 -11.474 -8.055 1.00 96.81 82 LEU A N 1
ATOM 656 C CA . LEU A 1 82 ? 0.512 -10.210 -7.396 1.00 96.81 82 LEU A CA 1
ATOM 657 C C . LEU A 1 82 ? -0.714 -9.293 -7.357 1.00 96.81 82 LEU A C 1
ATOM 659 O O . LEU A 1 82 ? -0.975 -8.675 -6.326 1.00 96.81 82 LEU A O 1
ATOM 663 N N . ASP A 1 83 ? -1.494 -9.232 -8.433 1.00 97.88 83 ASP A N 1
ATOM 664 C CA . ASP A 1 83 ? -2.718 -8.427 -8.473 1.00 97.88 83 ASP A CA 1
ATOM 665 C C . ASP A 1 83 ? -3.803 -8.959 -7.522 1.00 97.88 83 ASP A C 1
ATOM 667 O O . ASP A 1 83 ? -4.449 -8.177 -6.818 1.00 97.88 83 ASP A O 1
ATOM 671 N N . VAL A 1 84 ? -3.945 -10.282 -7.400 1.00 98.12 84 VAL A N 1
ATOM 672 C CA . VAL A 1 84 ? -4.803 -10.892 -6.369 1.00 98.12 84 VAL A CA 1
ATOM 673 C C . VAL A 1 84 ? -4.298 -10.545 -4.963 1.00 98.12 84 VAL A C 1
ATOM 675 O O . VAL A 1 84 ? -5.083 -10.132 -4.108 1.00 98.12 84 VAL A O 1
ATOM 678 N N . ALA A 1 85 ? -2.988 -10.635 -4.718 1.00 98.00 85 ALA A N 1
ATOM 679 C CA . ALA A 1 85 ? -2.398 -10.285 -3.426 1.00 98.00 85 ALA A CA 1
ATOM 680 C C . ALA A 1 85 ? -2.586 -8.796 -3.070 1.00 98.00 85 ALA A C 1
ATOM 682 O O . ALA A 1 85 ? -2.837 -8.468 -1.907 1.00 98.00 85 ALA A O 1
ATOM 683 N N . ARG A 1 86 ? -2.520 -7.892 -4.057 1.00 97.81 86 ARG A N 1
ATOM 684 C CA . ARG A 1 86 ? -2.804 -6.456 -3.888 1.00 97.81 86 ARG A CA 1
ATOM 685 C C . ARG A 1 86 ? -4.236 -6.195 -3.458 1.00 97.81 86 ARG A C 1
ATOM 687 O O . ARG A 1 86 ? -4.450 -5.370 -2.572 1.00 97.81 86 ARG A O 1
ATOM 694 N N . ARG A 1 87 ? -5.206 -6.907 -4.040 1.00 98.06 87 ARG A N 1
ATOM 695 C CA . ARG A 1 87 ? -6.608 -6.811 -3.614 1.00 98.06 87 ARG A CA 1
ATOM 696 C C . ARG A 1 87 ? -6.748 -7.204 -2.146 1.00 98.06 87 ARG A C 1
ATOM 698 O O . ARG A 1 87 ? -7.235 -6.403 -1.358 1.00 98.06 87 ARG A O 1
ATOM 705 N N . THR A 1 88 ? -6.191 -8.347 -1.750 1.00 98.12 88 THR A N 1
ATOM 706 C CA . THR A 1 88 ? -6.187 -8.781 -0.344 1.00 98.12 88 THR A CA 1
ATOM 707 C C . THR A 1 88 ? -5.523 -7.757 0.583 1.00 98.12 88 THR A C 1
ATOM 709 O O . THR A 1 88 ? -6.018 -7.511 1.684 1.00 98.12 88 THR A O 1
ATOM 712 N N . PHE A 1 89 ? -4.418 -7.132 0.159 1.00 97.56 89 PHE A N 1
ATOM 713 C CA . PHE A 1 89 ? -3.759 -6.063 0.916 1.00 97.56 89 PHE A CA 1
ATOM 714 C C . PHE A 1 89 ? -4.679 -4.850 1.133 1.00 97.56 89 PHE A C 1
ATOM 716 O O . PHE A 1 89 ? -4.782 -4.363 2.265 1.00 97.56 89 PHE A O 1
ATOM 723 N N . CYS A 1 90 ? -5.354 -4.379 0.081 1.00 97.88 90 CYS A N 1
ATOM 724 C CA . CYS A 1 90 ? -6.310 -3.275 0.157 1.00 97.88 90 CYS A CA 1
ATOM 725 C C . CYS A 1 90 ? -7.500 -3.627 1.051 1.00 97.88 90 CYS A C 1
ATOM 727 O O . CYS A 1 90 ? -7.765 -2.898 2.006 1.00 97.88 90 CYS A O 1
ATOM 729 N N . ASP A 1 91 ? -8.143 -4.768 0.802 1.00 98.38 91 ASP A N 1
ATOM 730 C CA . ASP A 1 91 ? -9.335 -5.217 1.528 1.00 98.38 91 ASP A CA 1
ATOM 731 C C . ASP A 1 91 ? -9.039 -5.382 3.024 1.00 98.38 91 ASP A C 1
ATOM 733 O O . ASP A 1 91 ? -9.789 -4.918 3.884 1.00 98.38 91 ASP A O 1
ATOM 737 N N . THR A 1 92 ? -7.892 -5.983 3.356 1.00 98.00 92 THR A N 1
ATOM 738 C CA . THR A 1 92 ? -7.455 -6.144 4.749 1.00 98.00 92 THR A CA 1
ATOM 739 C C . THR A 1 92 ? -7.174 -4.794 5.399 1.00 98.00 92 THR A C 1
ATOM 741 O O . THR A 1 92 ? -7.585 -4.559 6.535 1.00 98.00 92 THR A O 1
ATOM 744 N N . SER A 1 93 ? -6.490 -3.887 4.696 1.00 97.44 93 SER A N 1
ATOM 745 C CA . SER A 1 93 ? -6.200 -2.551 5.225 1.00 97.44 93 SER A CA 1
ATOM 746 C C . SER A 1 93 ? -7.496 -1.783 5.491 1.00 97.44 93 SER A C 1
ATOM 748 O O . SER A 1 93 ? -7.676 -1.230 6.576 1.00 97.44 93 SER A O 1
ATOM 750 N N . GLU A 1 94 ? -8.441 -1.814 4.550 1.00 98.31 94 GLU A N 1
ATOM 751 C CA . GLU A 1 94 ? -9.754 -1.193 4.700 1.00 98.31 94 GLU A CA 1
ATOM 752 C C . GLU A 1 94 ? -10.539 -1.799 5.872 1.00 98.31 94 GLU A C 1
ATOM 754 O O . GLU A 1 94 ? -11.093 -1.061 6.689 1.00 98.31 94 GLU A O 1
ATOM 759 N N . ALA A 1 95 ? -10.541 -3.127 6.016 1.00 98.56 95 ALA A N 1
ATOM 760 C CA . ALA A 1 95 ? -11.198 -3.813 7.125 1.00 98.56 95 ALA A CA 1
ATOM 761 C C . ALA A 1 95 ? -10.640 -3.382 8.494 1.00 98.56 95 ALA A C 1
ATOM 763 O O . ALA A 1 95 ? -11.412 -3.162 9.429 1.00 98.56 95 ALA A O 1
ATOM 764 N N . ILE A 1 96 ? -9.322 -3.189 8.616 1.00 98.12 96 ILE A N 1
ATOM 765 C CA . ILE A 1 96 ? -8.692 -2.683 9.848 1.00 98.12 96 ILE A CA 1
ATOM 766 C C . ILE A 1 96 ? -9.157 -1.247 10.144 1.00 98.12 96 ILE A C 1
ATOM 768 O O . ILE A 1 96 ? -9.486 -0.926 11.289 1.00 98.12 96 ILE A O 1
ATOM 772 N N . HIS A 1 97 ? -9.228 -0.381 9.129 1.00 98.12 97 HIS A N 1
ATOM 773 C CA . HIS A 1 97 ? -9.734 0.986 9.293 1.00 98.12 97 HIS A CA 1
ATOM 774 C C . HIS A 1 97 ? -11.222 1.011 9.684 1.00 98.12 97 HIS A C 1
ATOM 776 O O . HIS A 1 97 ? -11.598 1.746 10.601 1.00 98.12 97 HIS A O 1
ATOM 782 N N . LYS A 1 98 ? -12.053 0.162 9.065 1.00 98.56 98 LYS A N 1
ATOM 783 C CA . LYS A 1 98 ? -13.467 -0.027 9.433 1.00 98.56 98 LYS A CA 1
ATOM 784 C C . LYS A 1 98 ? -13.610 -0.511 10.875 1.00 98.56 98 LYS A C 1
ATOM 786 O O . LYS A 1 98 ? -14.434 0.022 11.614 1.00 98.56 98 LYS A O 1
ATOM 791 N N . LEU A 1 99 ? -12.775 -1.457 11.307 1.00 98.06 99 LEU A N 1
ATOM 792 C CA . LEU A 1 99 ? -12.765 -1.939 12.688 1.00 98.06 99 LEU A CA 1
ATOM 793 C C . LEU A 1 99 ? -12.407 -0.825 13.679 1.00 98.06 99 LEU A C 1
ATOM 795 O O . LEU A 1 99 ? -13.042 -0.712 14.724 1.00 98.06 99 LEU A O 1
ATOM 799 N N . ALA A 1 100 ? -11.432 0.025 13.344 1.00 98.06 100 ALA A N 1
ATOM 800 C CA . ALA A 1 100 ? -11.092 1.181 14.167 1.00 98.06 100 ALA A CA 1
ATOM 801 C C . ALA A 1 100 ? -12.283 2.138 14.315 1.00 98.06 100 ALA A C 1
ATOM 803 O O . ALA A 1 100 ? -12.563 2.569 15.428 1.00 98.06 100 ALA A O 1
ATOM 804 N N . ASN A 1 101 ? -12.990 2.443 13.220 1.00 98.44 101 ASN A N 1
ATOM 805 C CA . ASN A 1 101 ?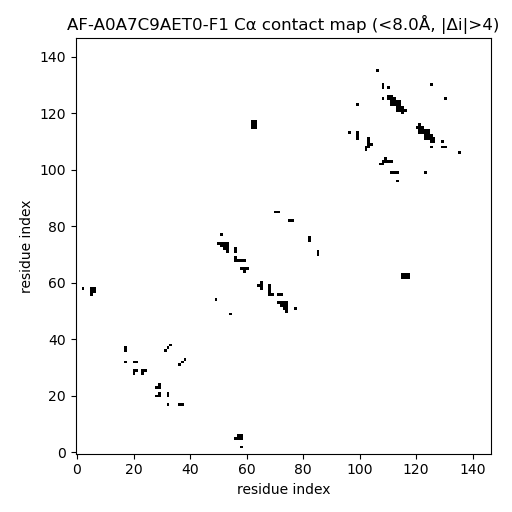 -14.189 3.291 13.248 1.00 98.44 101 ASN A CA 1
ATOM 806 C C . ASN A 1 101 ? -15.272 2.680 14.139 1.00 98.44 101 ASN A C 1
ATOM 808 O O . ASN A 1 101 ? -15.722 3.331 15.078 1.00 98.44 101 ASN A O 1
ATOM 812 N N . LYS A 1 102 ? -15.583 1.398 13.925 1.00 98.19 102 LYS A N 1
ATOM 813 C CA . LYS A 1 102 ? -16.537 0.657 14.748 1.00 98.19 102 LYS A CA 1
ATOM 814 C C . LYS A 1 102 ? -16.183 0.723 16.236 1.00 98.19 102 LYS A C 1
ATOM 816 O O . LYS A 1 102 ? -17.045 0.964 17.065 1.00 98.19 102 LYS A O 1
ATOM 821 N N . TYR A 1 103 ? -14.909 0.570 16.594 1.00 97.06 103 TYR A N 1
ATOM 822 C CA . TYR A 1 103 ? -14.481 0.625 17.996 1.00 97.06 103 TYR A CA 1
ATOM 823 C C . TYR A 1 103 ? -14.521 2.035 18.599 1.00 97.06 103 TYR A C 1
ATOM 825 O O . TYR A 1 103 ? -14.691 2.156 19.813 1.00 97.06 103 TYR A O 1
ATOM 833 N N . ARG A 1 104 ? -14.388 3.101 17.795 1.00 96.75 104 ARG A N 1
ATOM 834 C CA . ARG A 1 104 ? -14.626 4.474 18.279 1.00 96.75 104 ARG A CA 1
ATOM 835 C C . ARG A 1 104 ? -16.074 4.653 18.715 1.00 96.75 104 ARG A C 1
ATOM 837 O O . ARG A 1 104 ? -16.310 5.274 19.748 1.00 96.75 104 ARG A O 1
ATOM 844 N N . GLU A 1 105 ? -17.004 4.093 17.949 1.00 96.69 105 GLU A N 1
ATOM 845 C CA . GLU A 1 105 ? -18.445 4.166 18.193 1.00 96.69 105 GLU A CA 1
ATOM 846 C C . GLU A 1 105 ? -18.868 3.235 19.338 1.00 96.69 105 GLU A C 1
ATOM 848 O O . GLU A 1 105 ? -19.310 3.716 20.382 1.00 96.69 105 GLU A O 1
ATOM 853 N N . ASP A 1 106 ? -18.639 1.924 19.191 1.00 96.00 106 ASP A N 1
ATOM 854 C CA . ASP A 1 106 ? -19.082 0.877 20.125 1.00 96.00 106 ASP A CA 1
ATOM 855 C C . ASP A 1 106 ? -18.587 1.121 21.560 1.00 96.00 106 ASP A C 1
ATOM 857 O O . ASP A 1 106 ? -19.297 0.854 22.530 1.00 96.00 106 ASP A O 1
ATOM 861 N N . PHE A 1 107 ? -17.360 1.634 21.706 1.00 94.19 107 PHE A N 1
ATOM 862 C CA . PHE A 1 107 ? -16.726 1.842 23.010 1.00 94.19 107 PHE A CA 1
ATOM 863 C C . PHE A 1 107 ? -16.633 3.310 23.427 1.00 94.19 107 PHE A C 1
ATOM 865 O O . PHE A 1 107 ? -16.032 3.596 24.461 1.00 94.19 107 PHE A O 1
ATOM 872 N N . LYS A 1 108 ? -17.226 4.237 22.659 1.00 93.69 108 LYS A N 1
ATOM 873 C CA . LYS A 1 108 ? -17.186 5.686 22.925 1.00 93.69 108 LYS A CA 1
ATOM 874 C C . LYS A 1 108 ? -15.753 6.219 23.097 1.00 93.69 108 LYS A C 1
ATOM 876 O O . LYS A 1 108 ? -15.472 7.001 24.001 1.00 93.69 108 LYS A O 1
ATOM 881 N N . LEU A 1 109 ? -14.843 5.799 22.214 1.00 94.62 109 LEU A N 1
ATOM 882 C CA . LEU A 1 109 ? -13.420 6.169 22.212 1.00 94.62 109 LEU A CA 1
ATOM 883 C C . LEU A 1 109 ? -13.081 7.074 21.013 1.00 94.62 109 LEU A C 1
ATOM 885 O O . LEU A 1 109 ? -12.359 6.643 20.110 1.00 94.62 109 LEU A O 1
ATOM 889 N N . PRO A 1 110 ? -13.565 8.328 20.959 1.00 93.94 110 PRO A N 1
ATOM 890 C CA . PRO A 1 110 ? -13.467 9.167 19.762 1.00 93.94 110 PRO A CA 1
ATOM 891 C C . PRO A 1 110 ? -12.022 9.447 19.321 1.00 93.94 110 PRO A C 1
ATOM 893 O O . PRO A 1 110 ? -11.757 9.557 18.125 1.00 93.94 110 PRO A O 1
ATOM 896 N N . ASN A 1 111 ? -11.063 9.491 20.254 1.00 96.31 111 ASN A N 1
ATOM 897 C CA . ASN A 1 111 ? -9.656 9.758 19.938 1.00 96.31 111 ASN A CA 1
ATOM 898 C C . ASN A 1 111 ? -8.805 8.487 19.773 1.00 96.31 111 ASN A C 1
ATOM 900 O O . ASN A 1 111 ? -7.573 8.583 19.774 1.00 96.31 111 ASN A O 1
ATOM 904 N N . LEU A 1 112 ? -9.413 7.301 19.633 1.00 96.44 112 LEU A N 1
ATOM 905 C CA . LEU A 1 112 ? -8.677 6.077 19.311 1.00 96.44 112 LEU A CA 1
ATOM 906 C C . LEU A 1 112 ? -7.951 6.256 17.971 1.00 96.44 112 LEU A C 1
ATOM 908 O O . LEU A 1 112 ? -8.551 6.476 16.913 1.00 96.44 112 LEU A O 1
ATOM 912 N N . LYS A 1 113 ? -6.625 6.150 18.012 1.00 97.19 113 LYS A N 1
ATOM 913 C CA . LYS A 1 113 ? -5.749 6.237 16.841 1.00 97.19 113 LYS A CA 1
ATOM 914 C C . LYS A 1 113 ? -5.411 4.839 16.338 1.00 97.19 113 LYS A C 1
ATOM 916 O O . LYS A 1 113 ? -5.309 3.900 17.126 1.00 97.19 113 LYS A O 1
ATOM 921 N N . LEU A 1 114 ? -5.168 4.737 15.034 1.00 97.75 114 LEU A N 1
ATOM 922 C CA . LEU A 1 114 ? -4.703 3.523 14.357 1.00 97.75 114 LEU A CA 1
ATOM 923 C C . LEU A 1 114 ? -3.313 3.760 13.730 1.00 97.75 114 LEU A C 1
ATOM 925 O O . LEU A 1 114 ? -3.182 3.871 12.511 1.00 97.75 114 LEU A O 1
ATOM 929 N N . PRO A 1 115 ? -2.261 3.951 14.542 1.00 96.88 115 PRO A N 1
ATOM 930 C CA . PRO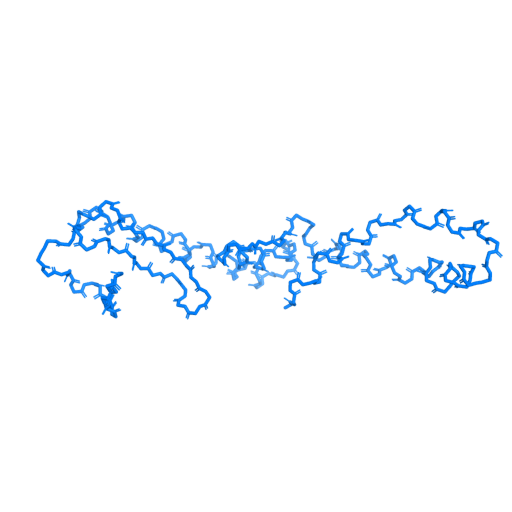 A 1 115 ? -0.896 4.028 14.037 1.00 96.88 115 PRO A CA 1
ATOM 931 C C . PRO A 1 115 ? -0.424 2.707 13.416 1.00 96.88 115 PRO A C 1
ATOM 933 O O . PRO A 1 115 ? -0.895 1.620 13.749 1.00 96.88 115 PRO A O 1
ATOM 936 N N . PHE A 1 116 ? 0.595 2.824 12.565 1.00 96.88 116 PHE A N 1
ATOM 937 C CA . PHE A 1 116 ? 1.322 1.707 11.973 1.00 96.88 116 PHE A CA 1
ATOM 938 C C . PHE A 1 116 ? 2.827 1.883 12.185 1.00 96.88 116 PHE A C 1
ATOM 940 O O . PHE A 1 116 ? 3.362 2.978 12.003 1.00 96.88 116 PHE A O 1
ATOM 947 N N . ASN A 1 117 ? 3.539 0.803 12.511 1.00 94.50 117 ASN A N 1
ATOM 948 C CA . ASN A 1 117 ? 5.000 0.767 12.412 1.00 94.50 117 ASN A CA 1
ATOM 949 C C . ASN A 1 117 ? 5.499 -0.596 11.914 1.00 94.50 117 ASN A C 1
ATOM 951 O O . ASN A 1 117 ? 4.799 -1.599 12.005 1.00 94.50 117 ASN A O 1
ATOM 955 N N . ASN A 1 118 ? 6.740 -0.646 11.425 1.00 91.56 118 ASN A N 1
ATOM 956 C CA . ASN A 1 118 ? 7.291 -1.855 10.805 1.00 91.56 118 ASN A CA 1
ATOM 957 C C . ASN A 1 118 ? 7.426 -3.054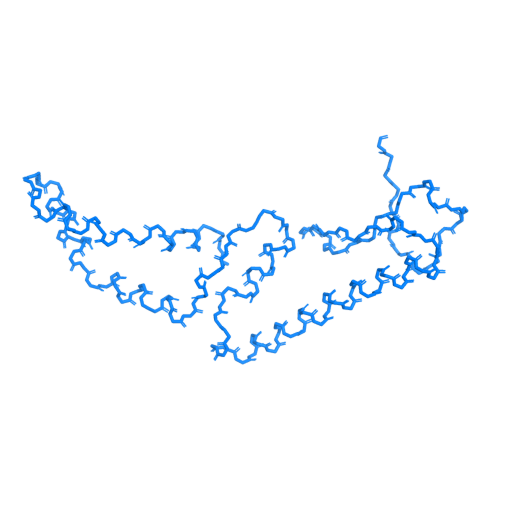 11.755 1.00 91.56 118 ASN A C 1
ATOM 959 O O . ASN A 1 118 ? 7.428 -4.183 11.277 1.00 91.56 118 ASN A O 1
ATOM 963 N N . ARG A 1 119 ? 7.540 -2.824 13.071 1.00 92.50 119 ARG A N 1
ATOM 964 C CA . ARG A 1 119 ? 7.717 -3.894 14.064 1.00 92.50 119 ARG A CA 1
ATOM 965 C C . ARG A 1 119 ? 6.393 -4.535 14.478 1.00 92.50 119 ARG A C 1
ATOM 967 O O . ARG A 1 119 ? 6.364 -5.732 14.723 1.00 92.50 119 ARG A O 1
ATOM 974 N N . ARG A 1 120 ? 5.329 -3.741 14.626 1.00 92.06 120 ARG A N 1
ATOM 975 C CA . ARG A 1 120 ? 4.034 -4.181 15.178 1.00 92.06 120 ARG A CA 1
ATOM 976 C C . ARG A 1 120 ? 2.922 -4.274 14.136 1.00 92.06 120 ARG A C 1
ATOM 978 O O . ARG A 1 120 ? 1.900 -4.881 14.414 1.00 92.06 120 ARG A O 1
ATOM 985 N N . GLY A 1 121 ? 3.095 -3.657 12.970 1.00 95.25 121 GLY A N 1
ATOM 986 C CA . GLY A 1 121 ? 1.990 -3.410 12.052 1.00 95.25 121 GLY A CA 1
ATOM 987 C C . GLY A 1 121 ? 1.038 -2.351 12.609 1.00 95.25 121 GLY A C 1
ATOM 988 O O . GLY A 1 121 ? 1.479 -1.406 13.275 1.00 95.25 121 GLY A O 1
ATOM 989 N N . PHE A 1 122 ? -0.254 -2.506 12.320 1.00 97.25 122 PHE A N 1
ATOM 990 C CA . PHE A 1 122 ? -1.312 -1.670 12.880 1.00 97.25 122 PHE A CA 1
ATOM 991 C C . PHE A 1 122 ? -1.585 -2.020 14.342 1.00 97.25 122 PHE A C 1
ATOM 993 O O . PHE A 1 122 ? -1.601 -3.188 14.721 1.00 97.25 122 PHE A O 1
ATOM 1000 N N . TYR A 1 123 ? -1.834 -1.004 15.161 1.00 97.06 123 TYR A N 1
ATOM 1001 C CA . TYR A 1 123 ? -2.250 -1.178 16.549 1.00 97.06 123 TYR A CA 1
ATOM 1002 C C . TYR A 1 123 ? -3.161 -0.031 16.976 1.00 97.06 123 TYR A C 1
ATOM 1004 O O . TYR A 1 123 ? -3.083 1.064 16.423 1.00 97.06 123 TYR A O 1
ATOM 1012 N N . PHE A 1 124 ? -4.005 -0.263 17.979 1.00 97.00 124 PHE A N 1
ATOM 1013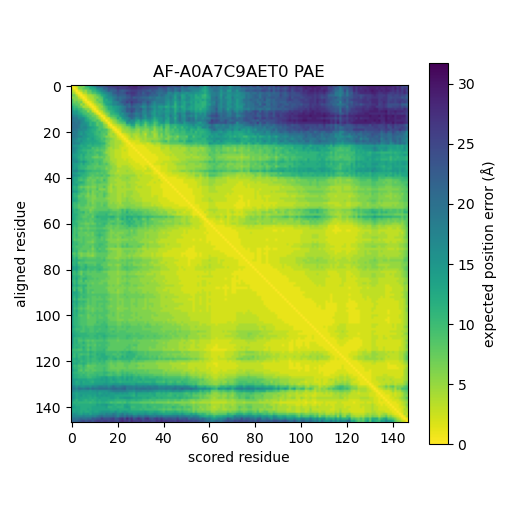 C CA . PHE A 1 124 ? -4.795 0.806 18.580 1.00 97.00 124 PHE A CA 1
ATOM 1014 C C . PHE A 1 124 ? -3.969 1.580 19.605 1.00 97.00 124 PHE A C 1
ATOM 1016 O O . PHE A 1 124 ? -3.239 1.001 20.409 1.00 97.00 124 PHE A O 1
ATOM 1023 N N . SER A 1 125 ? -4.091 2.903 19.575 1.00 95.94 125 SER A N 1
ATOM 1024 C CA . SER A 1 125 ? -3.532 3.800 20.583 1.00 95.94 125 SER A CA 1
ATOM 1025 C C . SER A 1 125 ? -4.656 4.656 21.143 1.00 95.94 125 SER A C 1
ATOM 1027 O O . SER A 1 125 ? -5.296 5.405 20.403 1.00 95.94 125 SER A O 1
ATOM 1029 N N . ILE A 1 126 ? -4.915 4.508 22.438 1.00 95.31 126 ILE A N 1
ATOM 1030 C CA . ILE A 1 126 ? -6.034 5.140 23.134 1.00 95.31 126 ILE A CA 1
ATOM 1031 C C . ILE A 1 126 ? -5.444 6.090 24.181 1.00 95.31 126 ILE A C 1
ATOM 1033 O O . ILE A 1 126 ? -4.611 5.651 24.979 1.00 95.31 126 ILE A O 1
ATOM 1037 N N . PRO A 1 127 ? -5.823 7.379 24.194 1.00 93.38 127 PRO A N 1
ATOM 1038 C CA . PRO A 1 127 ? -5.434 8.280 25.271 1.00 93.38 127 PRO A CA 1
ATOM 1039 C C . PRO A 1 127 ? -5.976 7.777 26.610 1.00 93.38 127 PRO A C 1
ATOM 1041 O O . PRO A 1 127 ? -7.159 7.476 26.721 1.00 93.38 127 PRO A O 1
ATOM 1044 N N . GLN A 1 128 ? -5.136 7.731 27.645 1.00 90.00 128 GLN A N 1
ATOM 1045 C CA . GLN A 1 128 ? -5.541 7.215 28.958 1.00 90.00 128 GLN A CA 1
ATOM 1046 C C . GLN A 1 128 ? -6.748 7.955 29.548 1.00 90.00 128 GLN A C 1
ATOM 1048 O O . GLN A 1 128 ? -7.609 7.325 30.148 1.00 90.00 128 GLN A O 1
ATOM 1053 N N . LYS A 1 129 ? -6.844 9.269 29.317 1.00 90.69 129 LYS A N 1
ATOM 1054 C CA . LYS A 1 129 ? -7.979 10.105 29.740 1.00 90.69 129 LYS A CA 1
ATOM 1055 C C . LYS A 1 129 ? -9.335 9.679 29.156 1.00 90.69 129 LYS A C 1
ATOM 1057 O O . LYS A 1 129 ? -10.361 10.007 29.737 1.00 90.69 129 LYS A O 1
ATOM 1062 N N . ASP A 1 130 ? -9.338 8.965 28.029 1.00 90.31 130 ASP A N 1
ATOM 1063 C CA . ASP A 1 130 ? -10.563 8.485 27.381 1.00 90.31 130 ASP A CA 1
ATOM 1064 C C . ASP A 1 130 ? -10.982 7.104 27.919 1.00 90.31 130 ASP A C 1
ATOM 1066 O O . ASP A 1 130 ? -12.067 6.618 27.611 1.00 90.31 130 ASP A O 1
ATOM 1070 N N . ILE A 1 131 ? -10.135 6.455 28.727 1.00 89.50 131 ILE A N 1
ATOM 1071 C CA . ILE A 1 131 ? -10.424 5.155 29.330 1.00 89.50 131 ILE A CA 1
ATOM 1072 C C . ILE A 1 131 ? -11.126 5.388 30.668 1.00 89.50 131 ILE A C 1
ATOM 1074 O O . ILE A 1 131 ? -10.503 5.771 31.657 1.00 89.50 131 ILE A O 1
ATOM 1078 N N . GLN A 1 132 ? -12.429 5.119 30.709 1.00 84.31 132 GLN A N 1
ATOM 1079 C CA . GLN A 1 132 ? -13.211 5.125 31.944 1.00 84.31 132 GLN A CA 1
ATOM 1080 C C . GLN A 1 132 ? -13.329 3.693 32.475 1.00 84.31 132 GLN A C 1
ATOM 1082 O O . GLN A 1 132 ? -14.009 2.852 31.892 1.00 84.31 132 GLN A O 1
ATOM 1087 N N . GLY A 1 133 ? -12.644 3.397 33.580 1.00 84.94 133 GLY A N 1
ATOM 1088 C CA . GLY A 1 133 ? -12.653 2.064 34.182 1.00 84.94 133 GLY A CA 1
ATOM 1089 C C . GLY A 1 133 ? -11.816 1.041 33.406 1.00 84.94 133 GLY A C 1
ATOM 1090 O O . GLY A 1 133 ? -10.701 1.329 32.971 1.00 84.94 133 GLY A O 1
ATOM 1091 N N . LYS A 1 134 ? -12.318 -0.194 33.288 1.00 87.56 134 LYS A N 1
ATOM 1092 C CA . LYS A 1 134 ? -11.598 -1.283 32.609 1.00 87.56 134 LYS A CA 1
ATOM 1093 C C . LYS A 1 134 ? -11.858 -1.253 31.106 1.00 87.56 134 LYS A C 1
ATOM 1095 O O . LYS A 1 134 ? -13.000 -1.154 30.666 1.00 87.56 134 LYS A O 1
ATOM 1100 N N . LEU A 1 135 ? -10.791 -1.412 30.326 1.00 90.00 135 LEU A N 1
ATOM 1101 C CA . LEU A 1 135 ? -10.882 -1.536 28.875 1.00 90.00 135 LEU A CA 1
ATOM 1102 C C . LEU A 1 135 ? -11.619 -2.844 28.491 1.00 90.00 135 LEU A C 1
ATOM 1104 O O . LEU A 1 135 ? -11.400 -3.866 29.149 1.00 90.00 135 LEU A O 1
ATOM 1108 N N . PRO A 1 136 ? -12.465 -2.851 27.441 1.00 91.88 136 PRO A N 1
ATOM 1109 C CA . PRO A 1 136 ? -13.165 -4.056 26.994 1.00 91.88 136 PRO A CA 1
ATOM 1110 C C . PRO A 1 136 ? -12.223 -5.229 26.681 1.00 91.88 136 PRO A C 1
ATOM 1112 O O . PRO A 1 136 ? -11.142 -5.043 26.127 1.00 91.88 136 PRO A O 1
ATOM 1115 N N . SER A 1 137 ? -12.666 -6.466 26.927 1.00 92.38 137 SER A N 1
ATOM 1116 C CA . SER A 1 137 ? -11.871 -7.686 26.673 1.00 92.38 137 SER A CA 1
ATOM 1117 C C . SER A 1 137 ? -11.554 -7.942 25.192 1.00 92.38 137 SER A C 1
ATOM 1119 O O . SER A 1 137 ? -10.717 -8.781 24.870 1.00 92.38 137 SER A O 1
ATOM 1121 N N . LYS A 1 138 ? -12.191 -7.199 24.277 1.00 94.25 138 LYS A N 1
ATOM 1122 C CA . LYS A 1 138 ? -11.852 -7.172 22.845 1.00 94.25 138 LYS A CA 1
ATOM 1123 C C . LYS A 1 138 ? -10.443 -6.634 22.576 1.00 94.25 138 LYS A C 1
ATOM 1125 O O . LYS A 1 138 ? -9.878 -6.942 21.528 1.00 94.25 138 LYS A O 1
ATOM 1130 N N . PHE A 1 139 ? -9.889 -5.829 23.481 1.00 94.38 139 PHE A N 1
ATOM 1131 C CA . PHE A 1 139 ? -8.532 -5.312 23.367 1.00 94.38 139 PHE A CA 1
ATOM 1132 C C . PHE A 1 139 ? -7.543 -6.317 23.960 1.00 94.38 139 PHE A C 1
ATOM 1134 O O . PHE A 1 139 ? -7.580 -6.626 25.148 1.00 94.38 139 PHE A O 1
ATOM 1141 N N . ILE A 1 140 ? -6.642 -6.815 23.118 1.00 94.50 140 ILE A N 1
ATOM 1142 C CA . ILE A 1 140 ? -5.607 -7.784 23.492 1.00 94.50 140 ILE A CA 1
ATOM 1143 C C . ILE A 1 140 ? -4.230 -7.117 23.529 1.00 94.50 140 ILE A C 1
ATOM 1145 O O . ILE A 1 140 ? -4.031 -6.066 22.922 1.00 94.50 140 ILE A O 1
ATOM 1149 N N . GLN A 1 141 ? -3.271 -7.743 24.221 1.00 93.31 141 GLN A N 1
ATOM 1150 C CA . GLN A 1 141 ? -1.883 -7.258 24.322 1.00 93.31 141 GLN A CA 1
ATOM 1151 C C . GLN A 1 141 ? -1.793 -5.787 24.773 1.00 93.31 141 GLN A C 1
ATOM 1153 O O . GLN A 1 141 ? -1.018 -4.992 24.237 1.00 93.31 141 GLN A O 1
ATOM 1158 N N . VAL A 1 142 ? -2.618 -5.415 25.756 1.00 92.81 142 VAL A N 1
ATOM 1159 C CA . VAL A 1 142 ? -2.680 -4.049 26.283 1.00 92.81 142 VAL A CA 1
ATOM 1160 C C . VAL A 1 142 ? -1.359 -3.713 26.974 1.00 92.81 142 VAL A C 1
ATOM 1162 O O . VAL A 1 142 ? -0.949 -4.387 27.914 1.00 92.81 142 VAL A O 1
ATOM 1165 N N . VAL A 1 143 ? -0.692 -2.655 26.507 1.00 91.25 143 VAL A N 1
ATOM 1166 C CA . VAL A 1 143 ? 0.548 -2.140 27.102 1.00 91.25 143 VAL A CA 1
ATOM 1167 C C . VAL A 1 143 ? 0.317 -0.706 27.540 1.00 91.25 143 VAL A C 1
ATOM 1169 O O . VAL A 1 143 ? 0.008 0.153 26.712 1.00 91.25 143 VAL A O 1
ATOM 1172 N N . HIS A 1 144 ? 0.519 -0.440 28.827 1.00 87.19 144 HIS A N 1
ATOM 1173 C CA . HIS A 1 144 ? 0.483 0.916 29.347 1.00 87.19 144 HIS A CA 1
ATOM 1174 C C . HIS A 1 144 ? 1.833 1.606 29.116 1.00 87.19 144 HIS A C 1
ATOM 1176 O O . HIS A 1 144 ? 2.885 1.033 29.398 1.00 87.19 144 HIS A O 1
ATOM 1182 N N . ARG A 1 145 ? 1.815 2.813 28.546 1.00 79.94 145 ARG A N 1
ATOM 1183 C CA . ARG A 1 145 ? 3.008 3.644 28.361 1.00 79.94 145 ARG A CA 1
ATOM 1184 C C . ARG A 1 145 ? 2.793 4.949 29.106 1.00 79.94 145 ARG A C 1
ATOM 1186 O O . ARG A 1 145 ? 1.972 5.754 28.674 1.00 79.94 145 ARG A O 1
ATOM 1193 N N . ASN A 1 146 ? 3.540 5.126 30.185 1.00 65.25 146 ASN A N 1
ATOM 1194 C CA . ASN A 1 146 ? 3.645 6.403 30.872 1.00 65.25 146 ASN A CA 1
ATOM 1195 C C . ASN A 1 146 ? 4.642 7.250 30.071 1.00 65.25 146 ASN A C 1
ATOM 1197 O O . ASN A 1 146 ? 5.704 6.741 29.701 1.00 65.25 146 ASN A O 1
ATOM 1201 N N . PHE A 1 147 ? 4.255 8.476 29.730 1.00 58.59 147 PHE A N 1
ATOM 1202 C CA . PHE A 1 147 ? 5.152 9.471 29.144 1.00 58.59 147 PHE A CA 1
ATOM 1203 C C . PHE A 1 147 ? 5.752 10.327 30.250 1.00 58.59 147 PHE A C 1
ATOM 1205 O O . PHE A 1 147 ? 5.023 10.565 31.240 1.00 58.59 147 PHE A O 1
#